Protein AF-A0A916YFB7-F1 (afdb_monomer)

Foldseek 3Di:
DDFDDADPVLVVVQQVVQADPVRFGAFPVPRHGQHPADKDWAFPQHSLPDPDPPDHDHNVRITIHGPPPPVVVVVVVNVVVSVVVVVVVCVVVVVPVDDFDPDACDPRHQWHQDPVRFIAGVVPRDTDDD

Radius of gyration: 25.58 Å; Cα contacts (8 Å, |Δi|>4): 153; chains: 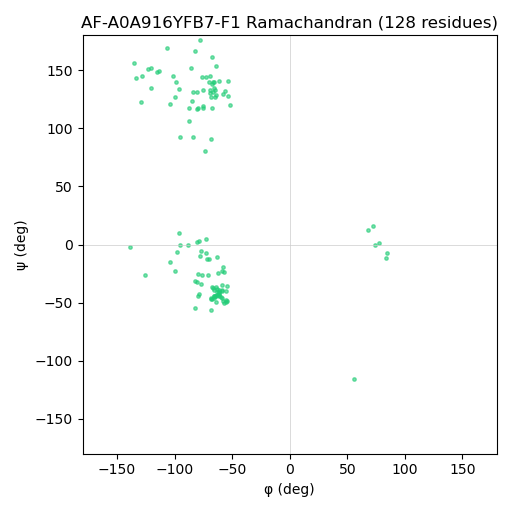1; bounding box: 63×42×57 Å

Nearest PDB structures (foldseek):
  9bdl-assembly1_AS21  TM=3.655E-01  e=4.297E-01  Oryctolagus cuniculus
  6zoj-assembly1_V  TM=2.738E-01  e=2.702E-01  Homo sapiens
  7syx-assembly1_W  TM=2.602E-01  e=2.529E-01  Oryctolagus cuniculus
  6zv6-assembly1_V  TM=2.752E-01  e=5.243E-01  Homo sapiens
  5vbn-assembly2_F  TM=2.420E-01  e=5.700E+00  Homo sapiens

Secondary structure (DSSP, 8-state):
-PPPPPPHHHHHHHHHHTB-TTS-BB-TTT--B-TTS-EEEEESS-TTT-----SPP-GGGEEEEEIIIIIHHHHHHHHHHHHHHHHHHHHHTT----PPP-STTSTTSSEEE-TTS-EEETTT--B---

Sequence (130 aa):
MARREFTPMVYAQIVHRASNAQGRLTCEGCGLVLGRKAYHVDHTKPDGLEVDKTRKLTAEDGKVLGVECCHKPKTKTDVAQIAEAKRREAKHLGMTTRQPSRFPGSKASGLKKTIDGRVIDRATGEEIRR

Structure (mmCIF, N/CA/C/O backbone):
data_AF-A0A916YFB7-F1
#
_entry.id   AF-A0A916YFB7-F1
#
loop_
_atom_site.group_PDB
_atom_site.id
_atom_site.type_symbol
_atom_site.label_atom_id
_atom_site.label_alt_id
_atom_site.label_comp_id
_atom_site.label_asym_id
_atom_site.label_entity_id
_atom_site.label_seq_id
_atom_site.pdbx_PDB_ins_code
_atom_site.Cartn_x
_atom_site.Cartn_y
_atom_site.Cartn_z
_atom_site.occupancy
_atom_site.B_iso_or_equiv
_atom_site.auth_seq_id
_atom_site.auth_comp_id
_atom_site.auth_asym_id
_atom_site.auth_atom_id
_atom_site.pdbx_PDB_model_num
ATOM 1 N N . MET A 1 1 ? 12.745 6.292 1.931 1.00 52.31 1 MET A N 1
ATOM 2 C CA . MET A 1 1 ? 11.741 7.316 2.288 1.00 52.31 1 MET A CA 1
ATOM 3 C C . MET A 1 1 ? 10.875 6.739 3.387 1.00 52.31 1 MET A C 1
ATOM 5 O O . MET A 1 1 ? 10.342 5.654 3.182 1.00 52.31 1 MET A O 1
ATOM 9 N N . ALA A 1 2 ? 10.806 7.404 4.539 1.00 61.22 2 ALA A N 1
ATOM 10 C CA . ALA A 1 2 ? 9.897 7.012 5.611 1.00 61.22 2 ALA A CA 1
ATOM 11 C C . ALA A 1 2 ? 8.443 7.201 5.144 1.00 61.22 2 ALA A C 1
ATOM 13 O O . ALA A 1 2 ? 8.149 8.159 4.425 1.00 61.22 2 ALA A O 1
ATOM 14 N N . ARG A 1 3 ? 7.571 6.253 5.496 1.00 72.69 3 ARG A N 1
ATOM 15 C CA . ARG A 1 3 ? 6.126 6.327 5.251 1.00 72.69 3 ARG A CA 1
ATOM 16 C C . ARG A 1 3 ? 5.552 7.443 6.122 1.00 72.69 3 ARG A C 1
ATOM 18 O O . ARG A 1 3 ? 5.944 7.549 7.281 1.00 72.69 3 ARG A O 1
ATOM 25 N N . ARG A 1 4 ? 4.636 8.256 5.595 1.00 80.69 4 ARG A N 1
ATOM 26 C CA . ARG A 1 4 ? 3.890 9.203 6.440 1.00 80.69 4 ARG A CA 1
ATOM 27 C C . ARG A 1 4 ? 3.010 8.436 7.427 1.00 80.69 4 ARG A C 1
ATOM 29 O O . ARG A 1 4 ? 2.333 7.483 7.049 1.00 80.69 4 ARG A O 1
ATOM 36 N N . GLU A 1 5 ? 3.043 8.835 8.691 1.00 81.25 5 GLU A N 1
ATOM 37 C CA . GLU A 1 5 ? 2.194 8.262 9.735 1.00 81.25 5 GLU A CA 1
ATOM 38 C C . GLU A 1 5 ? 1.010 9.189 10.015 1.00 81.25 5 GLU A C 1
ATOM 40 O O . GLU A 1 5 ? 1.120 10.415 9.931 1.00 81.25 5 GLU A O 1
ATOM 45 N N . PHE A 1 6 ? -0.143 8.603 10.331 1.00 83.06 6 PHE A N 1
ATOM 46 C CA . PHE A 1 6 ? -1.302 9.369 10.774 1.00 83.06 6 PHE A CA 1
ATOM 47 C C . PHE A 1 6 ? -1.037 9.933 12.170 1.00 83.06 6 PHE A C 1
ATOM 49 O O . PHE A 1 6 ? -0.499 9.240 13.033 1.00 83.06 6 PHE A O 1
ATOM 56 N N . THR A 1 7 ? -1.455 11.175 12.422 1.00 86.81 7 THR A N 1
ATOM 57 C CA . THR A 1 7 ? -1.406 11.722 13.782 1.00 86.81 7 THR A CA 1
ATOM 58 C C . THR A 1 7 ? -2.350 10.931 14.699 1.00 86.81 7 THR A C 1
ATOM 60 O O . THR A 1 7 ? -3.361 10.403 14.221 1.00 86.81 7 THR A O 1
ATOM 63 N N . PRO A 1 8 ? -2.094 10.875 16.019 1.00 86.75 8 PRO A N 1
ATOM 64 C CA . PRO A 1 8 ? -2.945 10.131 16.952 1.00 86.75 8 PRO A CA 1
ATOM 65 C C . PRO A 1 8 ? -4.428 10.532 16.893 1.00 86.75 8 PRO A C 1
ATOM 67 O O . PRO A 1 8 ? -5.307 9.679 16.986 1.00 86.75 8 PRO A O 1
ATOM 70 N N . MET A 1 9 ? -4.715 11.821 16.667 1.00 87.62 9 MET A N 1
ATOM 71 C CA . MET A 1 9 ? -6.086 12.321 16.511 1.00 87.62 9 MET A CA 1
ATOM 72 C C . MET A 1 9 ? -6.768 11.777 15.255 1.00 87.62 9 MET A C 1
ATOM 74 O O . MET A 1 9 ? -7.905 11.316 15.324 1.00 87.62 9 MET A O 1
ATOM 78 N N . VAL A 1 10 ? -6.075 11.800 14.113 1.00 86.88 10 VAL A N 1
ATOM 79 C CA . VAL A 1 10 ? -6.609 11.266 12.853 1.00 86.88 10 VAL A CA 1
ATOM 80 C C . VAL A 1 10 ? -6.797 9.756 12.965 1.00 86.88 10 VAL A C 1
ATOM 82 O O . VAL A 1 10 ? -7.818 9.227 12.540 1.00 86.88 10 VAL A O 1
ATOM 85 N N . TYR A 1 11 ? -5.866 9.062 13.619 1.00 87.00 11 TYR A N 1
ATOM 86 C CA . TYR A 1 11 ? -5.991 7.634 13.889 1.00 87.00 11 TYR A CA 1
ATOM 87 C C . TYR A 1 11 ? -7.264 7.316 14.690 1.00 87.00 11 TYR A C 1
ATOM 89 O O . TYR A 1 11 ? -8.042 6.448 14.292 1.00 87.00 11 TYR A O 1
ATOM 97 N N . ALA A 1 12 ? -7.521 8.051 15.777 1.00 87.31 12 ALA A N 1
ATOM 98 C CA . ALA A 1 12 ? -8.726 7.881 16.587 1.00 87.31 12 ALA A CA 1
ATOM 99 C C . ALA A 1 12 ? -10.012 8.150 15.785 1.00 87.31 12 ALA A C 1
ATOM 101 O O . ALA A 1 12 ? -10.970 7.386 15.892 1.00 87.31 12 ALA A O 1
ATOM 102 N N . GLN A 1 13 ? -10.020 9.180 14.930 1.00 88.94 13 GLN A N 1
ATOM 103 C CA . GLN A 1 13 ? -11.155 9.484 14.049 1.00 88.94 13 GLN A CA 1
ATOM 104 C C . GLN A 1 13 ? -11.452 8.343 13.068 1.00 88.94 13 GLN A C 1
ATOM 106 O O . GLN A 1 13 ? -12.613 7.978 12.888 1.00 88.94 13 GLN A O 1
ATOM 111 N N . ILE A 1 14 ? -10.420 7.746 12.464 1.00 88.06 14 ILE A N 1
ATOM 112 C CA . ILE A 1 14 ? -10.582 6.616 11.537 1.00 88.06 14 ILE A CA 1
ATOM 113 C C . ILE A 1 14 ? -11.128 5.391 12.285 1.00 88.06 14 ILE A C 1
ATOM 115 O O . ILE A 1 14 ? -12.059 4.743 11.811 1.00 88.06 14 ILE A O 1
ATOM 119 N N . VAL A 1 15 ? -10.596 5.081 13.470 1.00 86.75 15 VAL A N 1
ATOM 120 C CA . VAL A 1 15 ? -11.079 3.952 14.285 1.00 86.75 15 VAL A CA 1
ATOM 121 C C . VAL A 1 15 ? -12.532 4.161 14.723 1.00 86.75 15 VAL A C 1
ATOM 123 O O . VAL A 1 15 ? -13.331 3.224 14.667 1.00 86.75 15 VAL A O 1
ATOM 126 N N . HIS A 1 16 ? -12.898 5.388 15.103 1.00 87.31 16 HIS A N 1
ATOM 127 C CA . HIS A 1 16 ? -14.275 5.732 15.451 1.00 87.31 16 HIS A CA 1
ATOM 128 C C . HIS A 1 16 ? -15.212 5.567 14.247 1.00 87.31 16 HIS A C 1
ATOM 130 O O . HIS A 1 16 ? -16.276 4.971 14.379 1.00 87.31 16 HIS A O 1
ATOM 136 N N . ARG A 1 17 ? -14.799 6.020 13.054 1.00 87.88 17 ARG A N 1
ATOM 137 C CA . ARG A 1 17 ? -15.563 5.840 11.807 1.00 87.88 17 ARG A CA 1
ATOM 138 C C . ARG A 1 17 ? -15.767 4.363 11.455 1.00 87.88 17 ARG A C 1
ATOM 140 O O . ARG A 1 17 ? -16.844 3.984 11.012 1.00 87.88 17 ARG A O 1
ATOM 147 N N . ALA A 1 18 ? -14.749 3.536 11.669 1.00 86.38 18 ALA A N 1
ATOM 148 C CA . ALA A 1 18 ? -14.790 2.105 11.377 1.00 86.38 18 ALA A CA 1
ATOM 149 C C . ALA A 1 18 ? -15.564 1.276 12.427 1.00 86.38 18 ALA A C 1
ATOM 151 O O . ALA A 1 18 ? -15.734 0.061 12.264 1.00 86.38 18 ALA A O 1
ATOM 152 N N . SER A 1 19 ? -16.010 1.898 13.520 1.00 87.75 19 SER A N 1
ATOM 153 C CA . SER A 1 19 ? -16.803 1.241 14.558 1.00 87.75 19 SER A CA 1
ATOM 154 C C . SER A 1 19 ? -18.282 1.230 14.174 1.00 87.75 19 SER A C 1
ATOM 156 O O . SER A 1 19 ? -18.842 2.243 13.768 1.00 87.75 19 SER A O 1
ATOM 158 N N . ASN A 1 20 ? -18.927 0.068 14.281 1.00 84.25 20 ASN A N 1
ATOM 159 C CA . ASN A 1 20 ? -20.348 -0.076 13.967 1.00 84.25 20 ASN A CA 1
ATOM 160 C C . ASN A 1 20 ? -21.257 0.459 15.094 1.00 84.25 20 ASN A C 1
ATOM 162 O O . ASN A 1 20 ? -20.787 0.816 16.174 1.00 84.25 20 ASN A O 1
ATOM 166 N N . ALA A 1 21 ? -22.578 0.453 14.875 1.00 81.25 21 ALA A N 1
ATOM 167 C CA . ALA A 1 21 ? -23.575 0.903 15.858 1.00 81.25 21 ALA A CA 1
ATOM 168 C C . ALA A 1 21 ? -23.525 0.139 17.200 1.00 81.25 21 ALA A C 1
ATOM 170 O O . ALA A 1 21 ? -24.028 0.621 18.208 1.00 81.25 21 ALA A O 1
ATOM 171 N N . GLN A 1 22 ? -22.912 -1.048 17.223 1.00 79.75 22 GLN A N 1
ATOM 172 C CA . GLN A 1 22 ? -22.715 -1.881 18.411 1.00 79.75 22 GLN A CA 1
ATOM 173 C C . GLN A 1 22 ? -21.327 -1.684 19.056 1.00 79.75 22 GLN A C 1
ATOM 175 O O . GLN A 1 22 ? -20.937 -2.476 19.913 1.00 79.75 22 GLN A O 1
ATOM 180 N N . GLY A 1 23 ? -20.555 -0.680 18.621 1.00 81.81 23 GLY A N 1
ATOM 181 C CA . GLY A 1 23 ? -19.226 -0.355 19.148 1.00 81.81 23 GLY A CA 1
ATOM 182 C C . GLY A 1 23 ? -18.126 -1.350 18.766 1.00 81.81 23 GLY A C 1
ATOM 183 O O . GLY A 1 23 ? -17.069 -1.377 19.393 1.00 81.81 23 GLY A O 1
ATOM 184 N N . ARG A 1 24 ? -18.353 -2.207 17.765 1.00 84.88 24 ARG A N 1
ATOM 185 C CA . ARG A 1 24 ? -17.368 -3.191 17.303 1.00 84.88 24 ARG A CA 1
ATOM 186 C C . ARG A 1 24 ? -16.609 -2.654 16.099 1.00 84.88 24 ARG A C 1
ATOM 188 O O . ARG A 1 24 ? -17.214 -2.186 15.136 1.00 84.88 24 ARG A O 1
ATOM 195 N N . LEU A 1 25 ? -15.287 -2.804 16.130 1.00 85.38 25 LEU A N 1
ATOM 196 C CA . LEU A 1 25 ? -14.424 -2.419 15.020 1.00 85.38 25 LEU A CA 1
ATOM 197 C C . LEU A 1 25 ? -14.657 -3.330 13.812 1.00 85.38 25 LEU A C 1
ATOM 199 O O . LEU A 1 25 ? -14.561 -4.559 13.919 1.00 85.38 25 LEU A O 1
ATOM 203 N N . THR A 1 26 ? -14.923 -2.723 12.661 1.00 86.94 26 THR A N 1
ATOM 204 C CA . THR A 1 26 ? -15.129 -3.421 11.391 1.00 86.94 26 THR A CA 1
ATOM 205 C C . THR A 1 26 ? -14.039 -3.073 10.386 1.00 86.94 26 THR A C 1
ATOM 207 O O . THR A 1 26 ? -13.466 -1.987 10.400 1.00 86.94 26 THR A O 1
ATOM 210 N N . CYS A 1 27 ? -13.709 -4.027 9.522 1.00 87.56 27 CYS A N 1
ATOM 211 C CA . CYS A 1 27 ? -12.813 -3.792 8.400 1.00 87.56 27 CYS A CA 1
ATOM 212 C C . CYS A 1 27 ? -13.558 -3.020 7.307 1.00 87.56 27 CYS A C 1
ATOM 214 O O . CYS A 1 27 ? -14.497 -3.551 6.721 1.00 87.56 27 CYS A O 1
ATOM 216 N N . GLU A 1 28 ? -13.104 -1.822 6.950 1.00 83.88 28 GLU A N 1
ATOM 217 C CA . GLU A 1 28 ? -13.762 -0.987 5.930 1.00 83.88 28 GLU A CA 1
ATOM 218 C C . GLU A 1 28 ? -13.620 -1.541 4.501 1.00 83.88 28 GLU A C 1
ATOM 220 O O . GLU A 1 28 ? -14.299 -1.087 3.585 1.00 83.88 28 GLU A O 1
ATOM 225 N N . GLY A 1 29 ? -12.737 -2.523 4.288 1.00 81.00 29 GLY A N 1
ATOM 226 C CA . GLY A 1 29 ? -12.582 -3.190 2.993 1.00 81.00 29 GLY A CA 1
ATOM 227 C C . GLY A 1 29 ? -13.598 -4.307 2.732 1.00 81.00 29 GLY A C 1
ATOM 228 O O . GLY A 1 29 ? -13.953 -4.542 1.583 1.00 81.00 29 GLY A O 1
ATOM 229 N N . CYS A 1 30 ? -14.054 -5.009 3.774 1.00 82.94 30 CYS A N 1
ATOM 230 C CA . CYS A 1 30 ? -14.904 -6.203 3.625 1.00 82.94 30 CYS A CA 1
ATOM 231 C C . CYS A 1 30 ? -16.067 -6.299 4.624 1.00 82.94 30 CYS A C 1
ATOM 233 O O . CYS A 1 30 ? -16.815 -7.269 4.587 1.00 82.94 30 CYS A O 1
ATOM 235 N N . GLY A 1 31 ? -16.204 -5.348 5.550 1.00 82.38 31 GLY A N 1
ATOM 236 C CA . GLY A 1 31 ? -17.243 -5.329 6.584 1.00 82.38 31 GLY A CA 1
ATOM 237 C C . GLY A 1 31 ? -17.040 -6.323 7.734 1.00 82.38 31 GLY A C 1
ATOM 238 O O . GLY A 1 31 ? -17.849 -6.361 8.658 1.00 82.38 31 GLY A O 1
ATOM 239 N N . LEU A 1 32 ? -15.971 -7.130 7.721 1.00 85.56 32 LEU A N 1
ATOM 240 C CA . LEU A 1 32 ? -15.732 -8.135 8.759 1.00 85.56 32 LEU A CA 1
ATOM 241 C C . LEU A 1 32 ? -15.503 -7.471 10.123 1.00 85.56 32 LEU A C 1
ATOM 243 O O . LEU A 1 32 ? -14.624 -6.620 10.264 1.00 85.56 32 LEU A O 1
ATOM 247 N N . VAL A 1 33 ? -16.234 -7.918 11.145 1.00 85.50 33 VAL A N 1
ATOM 248 C CA . VAL A 1 33 ? -15.992 -7.518 12.536 1.00 85.50 33 VAL A CA 1
ATOM 249 C C . VAL A 1 33 ? -14.649 -8.094 12.9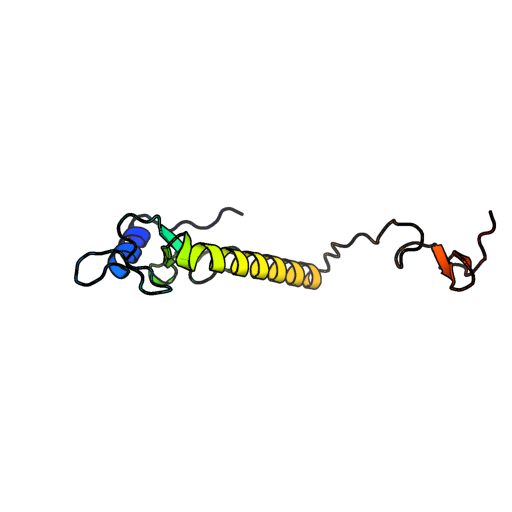92 1.00 85.50 33 VAL A C 1
ATOM 251 O O . VAL A 1 33 ? -14.459 -9.311 13.030 1.00 85.50 33 VAL A O 1
ATOM 254 N N . LEU A 1 34 ? -13.706 -7.215 13.328 1.00 80.12 34 LEU A N 1
ATOM 255 C CA . LEU A 1 34 ? -12.335 -7.590 13.668 1.00 80.12 34 LEU A CA 1
ATOM 256 C C . LEU A 1 34 ? -12.244 -8.158 15.088 1.00 80.12 34 LEU A C 1
ATOM 258 O O . LEU A 1 34 ? -11.508 -9.116 15.312 1.00 80.12 34 LEU A O 1
ATOM 262 N N . GLY A 1 35 ? -13.050 -7.666 16.034 1.00 77.56 35 GLY A N 1
ATOM 263 C CA . GLY A 1 35 ? -13.059 -8.177 17.409 1.00 77.56 35 GLY A CA 1
ATOM 264 C C . GLY A 1 35 ? -11.659 -8.120 18.036 1.00 77.56 35 GLY A C 1
ATOM 265 O O . GLY A 1 35 ? -11.107 -7.039 18.189 1.00 77.56 35 GLY A O 1
ATOM 266 N N . ARG A 1 36 ? -11.073 -9.283 18.367 1.00 75.62 36 ARG A N 1
ATOM 267 C CA . ARG A 1 36 ? -9.686 -9.408 18.878 1.00 75.62 36 ARG A CA 1
ATOM 268 C C . ARG A 1 36 ? -8.616 -9.564 17.786 1.00 75.62 36 ARG A C 1
ATOM 270 O O . ARG A 1 36 ? -7.443 -9.735 18.105 1.00 7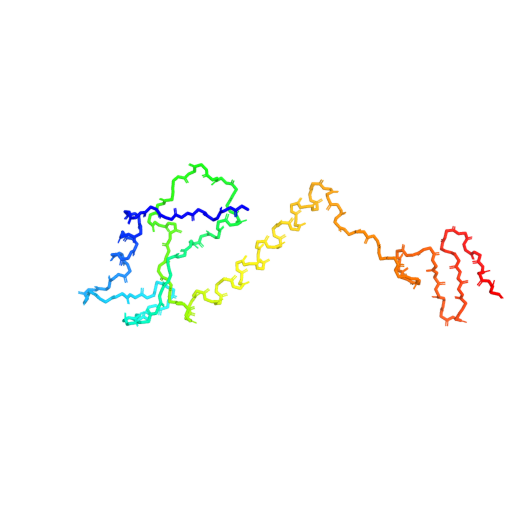5.62 36 ARG A O 1
ATOM 277 N N . LYS A 1 37 ? -8.996 -9.589 16.508 1.00 81.25 37 LYS A N 1
ATOM 278 C CA . LYS A 1 37 ? -8.051 -9.765 15.397 1.00 81.25 37 LYS A CA 1
ATOM 279 C C . LYS A 1 37 ? -7.225 -8.496 15.207 1.00 81.25 37 LYS A C 1
ATOM 281 O O . LYS A 1 37 ? -7.741 -7.387 15.329 1.00 81.25 37 LYS A O 1
ATOM 286 N N . ALA A 1 38 ? -5.956 -8.677 14.852 1.00 85.06 38 ALA A N 1
ATOM 287 C CA . ALA A 1 38 ? -5.066 -7.570 14.538 1.00 85.06 38 ALA A CA 1
ATOM 288 C C . ALA A 1 38 ? -5.583 -6.769 13.332 1.00 85.06 38 ALA A C 1
ATOM 290 O O . ALA A 1 38 ? -6.064 -7.330 12.337 1.00 85.06 38 ALA A O 1
ATOM 291 N N . TYR A 1 39 ? -5.440 -5.450 13.415 1.00 88.19 39 TYR A N 1
ATOM 292 C CA . TYR A 1 39 ? -5.808 -4.516 12.363 1.00 88.19 39 TYR A CA 1
ATOM 293 C C . TYR A 1 39 ? -4.715 -3.471 12.169 1.00 88.19 39 TYR A C 1
ATOM 295 O O . TYR A 1 39 ? -3.932 -3.180 13.075 1.00 88.19 39 TYR A O 1
ATOM 303 N N . HIS A 1 40 ? -4.679 -2.896 10.974 1.00 88.50 40 HIS A N 1
ATOM 304 C CA . HIS A 1 40 ? -3.819 -1.772 10.647 1.00 88.50 40 HIS A CA 1
ATOM 305 C C . HIS A 1 40 ? -4.645 -0.660 10.011 1.00 88.50 40 HIS A C 1
ATOM 307 O O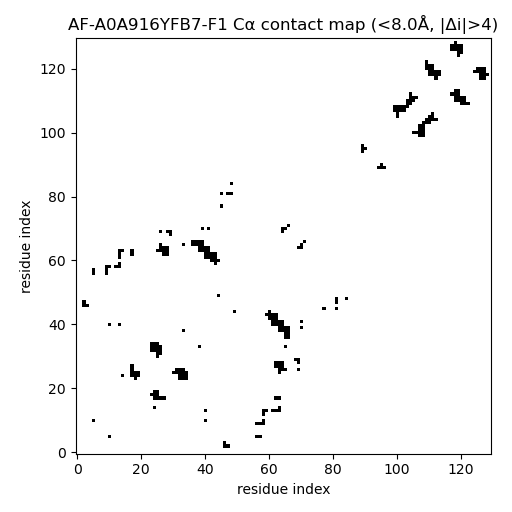 . HIS A 1 40 ? -5.594 -0.916 9.267 1.00 88.50 40 HIS A O 1
ATOM 313 N N . VAL A 1 41 ? -4.263 0.580 10.305 1.00 87.00 41 VAL A N 1
ATOM 314 C CA . VAL A 1 41 ? -4.744 1.744 9.566 1.00 87.00 41 VAL A CA 1
ATOM 315 C C . VAL A 1 41 ? -3.809 1.938 8.385 1.00 87.00 41 VAL A C 1
ATOM 317 O O . VAL A 1 41 ? -2.604 2.130 8.551 1.00 87.00 41 VAL A O 1
ATOM 320 N N . ASP A 1 42 ? -4.362 1.826 7.187 1.00 85.19 42 ASP A N 1
ATOM 321 C CA . ASP A 1 42 ? -3.608 1.881 5.947 1.00 85.19 42 ASP A CA 1
ATOM 322 C C . ASP A 1 42 ? -4.133 2.993 5.039 1.00 85.19 42 ASP A C 1
ATOM 324 O O . ASP A 1 42 ? -5.305 3.351 5.089 1.00 85.19 42 ASP A O 1
ATOM 328 N N . HIS A 1 43 ? -3.263 3.548 4.204 1.00 85.69 43 HIS A N 1
ATOM 329 C CA . HIS A 1 43 ? -3.586 4.693 3.363 1.00 85.69 43 HIS A CA 1
ATOM 330 C C . HIS A 1 43 ? -4.457 4.255 2.187 1.00 85.69 43 HIS A C 1
ATOM 332 O O . HIS A 1 43 ? -4.129 3.275 1.523 1.00 85.69 43 HIS A O 1
ATOM 338 N N . THR A 1 44 ? -5.542 4.967 1.888 1.00 84.69 44 THR A N 1
ATOM 339 C CA . THR A 1 44 ? -6.405 4.667 0.733 1.00 84.69 44 THR A CA 1
ATOM 340 C C . THR A 1 44 ? -5.612 4.716 -0.571 1.00 84.69 44 THR A C 1
ATOM 342 O O . THR A 1 44 ? -5.709 3.797 -1.381 1.00 84.69 44 THR A O 1
ATOM 345 N N . LYS A 1 45 ? -4.795 5.760 -0.743 1.00 81.31 45 LYS A N 1
ATOM 346 C CA . LYS A 1 45 ? -3.771 5.837 -1.787 1.00 81.31 45 LYS A CA 1
ATOM 347 C C . LYS A 1 45 ? -2.417 5.492 -1.166 1.00 81.31 45 LYS A C 1
ATOM 349 O O . LYS A 1 45 ? -2.063 6.108 -0.161 1.00 81.31 45 LYS A O 1
ATOM 354 N N . PRO A 1 46 ? -1.653 4.540 -1.718 1.00 81.31 46 PRO A N 1
ATOM 355 C CA . PRO A 1 46 ? -0.347 4.195 -1.171 1.00 81.31 46 PRO A CA 1
ATOM 356 C C . PRO A 1 46 ? 0.574 5.417 -1.147 1.00 81.31 46 PRO A C 1
ATOM 358 O O . PRO A 1 46 ? 0.778 6.060 -2.173 1.00 81.31 46 PRO A O 1
ATOM 361 N N . ASP A 1 47 ? 1.198 5.702 -0.003 1.00 80.88 47 ASP A N 1
ATOM 362 C CA . ASP A 1 47 ? 2.107 6.852 0.159 1.00 80.88 47 ASP A CA 1
ATOM 363 C C . ASP A 1 47 ? 3.305 6.820 -0.812 1.00 80.88 47 ASP A C 1
ATOM 365 O O . ASP A 1 47 ? 3.901 7.843 -1.134 1.00 80.88 47 ASP A O 1
ATOM 369 N N . GLY A 1 48 ? 3.655 5.631 -1.314 1.00 77.50 48 GLY A N 1
ATOM 370 C CA . GLY A 1 48 ? 4.690 5.460 -2.333 1.00 77.50 48 GLY A CA 1
ATOM 371 C C . GLY A 1 48 ? 4.303 5.943 -3.734 1.00 77.50 48 GLY A C 1
ATOM 372 O O . GLY A 1 48 ? 5.192 6.027 -4.575 1.00 77.50 48 GLY A O 1
ATOM 373 N N . LEU A 1 49 ? 3.019 6.224 -3.983 1.00 81.00 49 LEU A N 1
ATOM 374 C CA . LEU A 1 49 ? 2.504 6.798 -5.231 1.00 81.00 49 LEU A CA 1
ATOM 375 C C . LEU A 1 49 ? 2.155 8.287 -5.098 1.00 81.00 49 LEU A C 1
ATOM 377 O O . LEU A 1 49 ? 1.978 8.959 -6.110 1.00 81.00 49 LEU A O 1
ATOM 381 N N . GLU A 1 50 ? 2.042 8.812 -3.876 1.00 80.06 50 GLU A N 1
ATOM 382 C CA . GLU A 1 50 ? 1.702 10.218 -3.666 1.00 80.06 50 GLU A CA 1
ATOM 383 C C . GLU A 1 50 ? 2.943 11.103 -3.870 1.00 80.06 50 GLU A C 1
ATOM 385 O O . GLU A 1 50 ? 3.936 10.994 -3.141 1.00 80.06 50 GLU A O 1
ATOM 390 N N . VAL A 1 51 ? 2.873 11.993 -4.864 1.00 72.31 51 VAL A N 1
ATOM 391 C CA . VAL A 1 51 ? 3.959 12.924 -5.213 1.00 72.31 51 VAL A CA 1
ATOM 392 C C . VAL A 1 51 ? 3.984 14.119 -4.259 1.00 72.31 51 VAL A C 1
ATOM 394 O O . VAL A 1 51 ? 5.051 14.513 -3.789 1.00 72.31 51 VAL A O 1
ATOM 397 N N . ASP A 1 52 ? 2.813 14.669 -3.924 1.00 75.00 52 ASP A N 1
ATOM 398 C CA . ASP A 1 52 ? 2.704 15.801 -3.007 1.00 75.00 52 ASP A CA 1
ATOM 399 C C . ASP A 1 52 ? 2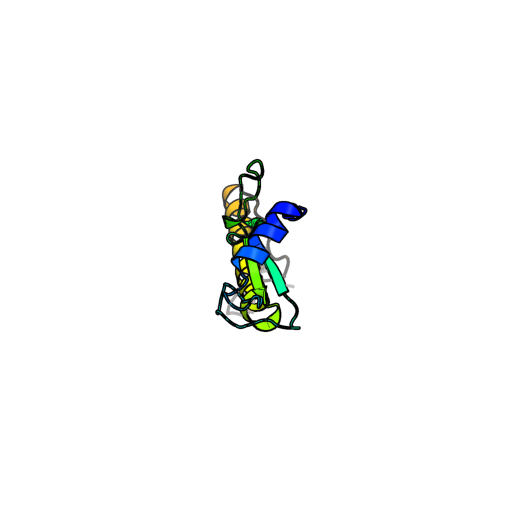.610 15.334 -1.547 1.00 75.00 52 ASP A C 1
ATOM 401 O O . ASP A 1 52 ? 1.593 14.827 -1.059 1.00 75.00 52 ASP A O 1
ATOM 405 N N . LYS A 1 53 ? 3.716 15.522 -0.826 1.00 75.31 53 LYS A N 1
ATOM 406 C CA . LYS A 1 53 ? 3.832 15.161 0.589 1.00 75.31 53 LYS A CA 1
ATOM 407 C C . LYS A 1 53 ? 3.551 16.311 1.551 1.00 75.31 53 LYS A C 1
ATOM 409 O O . LYS A 1 53 ? 3.592 16.092 2.759 1.00 75.31 53 LYS A O 1
ATOM 414 N N . THR A 1 54 ? 3.248 17.504 1.039 1.00 74.75 54 THR A N 1
ATOM 415 C CA . THR A 1 54 ? 3.024 18.706 1.856 1.00 74.75 54 THR A CA 1
ATOM 416 C C . THR A 1 54 ? 1.623 18.748 2.465 1.00 74.75 54 THR A C 1
ATOM 418 O O . THR A 1 54 ? 1.423 19.332 3.533 1.00 74.75 54 THR A O 1
ATOM 421 N N . ARG A 1 55 ? 0.652 18.069 1.840 1.00 77.62 55 ARG A N 1
ATOM 422 C CA . ARG A 1 55 ? -0.716 17.960 2.354 1.00 77.62 55 ARG A CA 1
ATOM 423 C C . ARG A 1 55 ? -0.758 17.144 3.651 1.00 77.62 55 ARG A C 1
ATOM 425 O O . ARG A 1 55 ? -0.228 16.033 3.727 1.00 77.62 55 ARG A O 1
ATOM 432 N N . LYS A 1 56 ? -1.444 17.687 4.663 1.00 76.88 56 LYS A N 1
ATOM 433 C CA . LYS A 1 56 ? -1.732 16.987 5.924 1.00 76.88 56 LYS A CA 1
ATOM 434 C C . LYS A 1 56 ? -2.671 15.806 5.664 1.00 76.88 56 LYS A C 1
ATOM 436 O O . LYS A 1 56 ? -3.669 15.962 4.965 1.00 76.88 56 LYS A O 1
ATOM 441 N N . LEU A 1 57 ? -2.355 14.649 6.246 1.00 79.00 57 LEU A N 1
ATOM 442 C CA . LEU A 1 57 ? -3.203 13.461 6.162 1.00 79.00 57 LEU A CA 1
ATOM 443 C C . LEU A 1 57 ? -4.486 13.695 6.959 1.00 79.00 57 LEU A C 1
ATOM 445 O O . LEU A 1 57 ? -4.437 14.101 8.122 1.00 79.00 57 LEU A O 1
ATOM 449 N N . THR A 1 58 ? -5.620 13.416 6.330 1.00 81.75 58 THR A N 1
ATOM 450 C CA . THR A 1 58 ? -6.945 13.504 6.948 1.00 81.75 58 THR A CA 1
ATOM 451 C C . THR A 1 58 ? -7.505 12.107 7.222 1.00 81.75 58 THR A C 1
ATOM 453 O O . THR A 1 58 ? -6.964 11.104 6.752 1.00 81.75 58 THR A O 1
ATOM 456 N N . ALA A 1 59 ? -8.602 12.015 7.978 1.00 80.00 59 ALA A N 1
ATOM 457 C CA . ALA A 1 59 ? -9.246 10.733 8.269 1.00 80.00 59 ALA A CA 1
ATOM 458 C C . ALA A 1 59 ? -9.771 10.022 7.005 1.00 80.00 59 ALA A C 1
ATOM 460 O O . ALA A 1 59 ? -9.891 8.800 6.981 1.00 80.00 59 ALA A O 1
ATOM 461 N N . GLU A 1 60 ? -10.058 10.752 5.928 1.00 81.56 60 GLU A N 1
ATOM 462 C CA . GLU A 1 60 ? -10.501 10.184 4.646 1.00 81.56 60 GLU A CA 1
ATOM 463 C C . GLU A 1 60 ? -9.373 9.448 3.907 1.00 81.56 60 GLU A C 1
ATOM 465 O O . GLU A 1 60 ? -9.607 8.491 3.163 1.00 81.56 60 GLU A O 1
ATOM 470 N N . ASP A 1 61 ? -8.128 9.849 4.164 1.00 82.38 61 ASP A N 1
ATOM 471 C CA . ASP A 1 61 ? -6.949 9.289 3.510 1.00 82.38 61 ASP A CA 1
ATOM 472 C C . ASP A 1 61 ? -6.539 7.926 4.089 1.00 82.38 61 ASP A C 1
ATOM 474 O O . ASP A 1 61 ? -5.697 7.244 3.503 1.00 82.38 61 ASP A O 1
ATOM 478 N N . GLY A 1 62 ? -7.129 7.501 5.210 1.00 84.56 62 GLY A N 1
ATOM 479 C CA . GLY A 1 62 ? -6.841 6.229 5.871 1.00 84.56 62 GLY A CA 1
ATOM 480 C C . GLY A 1 62 ? -8.065 5.329 5.994 1.00 84.56 62 GLY A C 1
ATOM 481 O O . GLY A 1 62 ? -9.194 5.808 6.074 1.00 84.56 62 GLY A O 1
ATOM 482 N N . LYS A 1 63 ? -7.839 4.014 6.026 1.00 86.88 63 LYS A N 1
ATOM 483 C CA . LYS A 1 63 ? -8.863 2.989 6.252 1.00 86.88 63 LYS A CA 1
ATOM 484 C C . LYS A 1 63 ? -8.407 1.952 7.264 1.00 86.88 63 LYS A C 1
ATOM 486 O O . LYS A 1 63 ? -7.242 1.551 7.254 1.00 86.88 63 LYS A O 1
ATOM 491 N N . VAL A 1 64 ? -9.332 1.474 8.096 1.00 88.81 64 VAL A N 1
ATOM 492 C CA . VAL A 1 64 ? -9.076 0.326 8.980 1.00 88.81 64 VAL A CA 1
ATOM 493 C C . VAL A 1 64 ? -9.219 -0.958 8.176 1.00 88.81 64 VAL A C 1
ATOM 495 O O . VAL A 1 64 ? -10.304 -1.295 7.700 1.00 88.81 64 VAL A O 1
ATOM 498 N N . LEU A 1 65 ? -8.121 -1.699 8.050 1.00 87.56 65 LEU A N 1
ATOM 499 C CA . LEU A 1 65 ? -8.086 -2.993 7.383 1.00 87.56 65 LEU A CA 1
ATOM 500 C C . LEU A 1 65 ? -7.616 -4.072 8.357 1.00 87.56 65 LEU A C 1
ATOM 502 O O . LEU A 1 65 ? -6.623 -3.910 9.068 1.00 87.56 65 LEU A O 1
ATOM 506 N N . GLY A 1 66 ? -8.306 -5.211 8.363 1.00 87.19 66 GLY A N 1
ATOM 507 C CA . GLY A 1 66 ? -7.805 -6.392 9.059 1.00 87.19 66 GLY A CA 1
ATOM 508 C C . GLY A 1 66 ? -6.545 -6.924 8.385 1.00 87.19 66 GLY A C 1
ATOM 509 O O . GLY A 1 66 ? -6.469 -6.964 7.151 1.00 87.19 66 GLY A O 1
ATOM 510 N N . VAL A 1 67 ? -5.576 -7.353 9.200 1.00 84.75 67 VAL A N 1
ATOM 511 C CA . VAL A 1 67 ? -4.254 -7.795 8.726 1.00 84.75 67 VAL A CA 1
ATOM 512 C C . VAL A 1 67 ? -4.376 -8.936 7.715 1.00 84.75 67 VAL A C 1
ATOM 514 O O . VAL A 1 67 ? -3.845 -8.848 6.608 1.00 84.75 67 VAL A O 1
ATOM 517 N N . GLU A 1 68 ? -5.134 -9.975 8.068 1.00 81.00 68 GLU A N 1
ATOM 518 C CA . GLU A 1 68 ? -5.289 -11.169 7.229 1.00 81.00 68 GLU A CA 1
ATOM 519 C C . GLU A 1 68 ? -6.299 -10.991 6.090 1.00 81.00 68 GLU A C 1
ATOM 521 O O . GLU A 1 68 ? -6.122 -11.580 5.028 1.00 81.00 68 GLU A O 1
ATOM 526 N N . CYS A 1 69 ? -7.353 -10.185 6.274 1.00 83.56 69 CYS A N 1
ATOM 527 C CA . CYS A 1 69 ? -8.436 -10.114 5.290 1.00 83.56 69 CYS A CA 1
ATOM 528 C C . CYS A 1 69 ? -8.126 -9.182 4.115 1.00 83.56 69 CYS A C 1
ATOM 530 O O . CYS A 1 69 ? -8.218 -9.595 2.964 1.00 83.56 69 CYS A O 1
ATOM 532 N N . CYS A 1 70 ? -7.777 -7.925 4.388 1.00 85.19 70 CYS A N 1
ATOM 533 C CA . CYS A 1 70 ? -7.709 -6.894 3.351 1.00 85.19 70 CYS A CA 1
ATOM 534 C C . CYS A 1 70 ? -6.359 -6.189 3.301 1.00 85.19 70 CYS A C 1
ATOM 536 O O . CYS A 1 70 ? -5.965 -5.738 2.230 1.00 85.19 70 CYS A O 1
ATOM 538 N N . HIS A 1 71 ? -5.616 -6.132 4.408 1.00 87.62 71 HIS A N 1
ATOM 539 C CA . HIS A 1 71 ? -4.310 -5.481 4.420 1.00 87.62 71 HIS A CA 1
ATOM 540 C C . HIS A 1 71 ? -3.288 -6.263 3.584 1.00 87.62 71 HIS A C 1
ATOM 542 O O . HIS A 1 71 ? -2.754 -5.741 2.614 1.00 87.62 71 HIS A O 1
ATOM 548 N N . LYS A 1 72 ? -3.073 -7.551 3.877 1.00 86.38 72 LYS A N 1
ATOM 549 C CA . LYS A 1 72 ? -2.103 -8.404 3.166 1.00 86.38 72 LYS A CA 1
ATOM 550 C C . LYS A 1 72 ? -2.274 -8.454 1.634 1.00 86.38 72 LYS A C 1
ATOM 552 O O . LYS A 1 72 ? -1.263 -8.298 0.942 1.00 86.38 72 LYS A O 1
ATOM 557 N N . PRO A 1 73 ? -3.47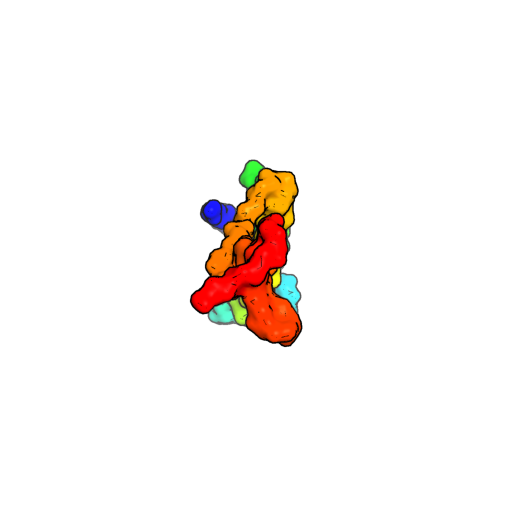9 -8.669 1.060 1.00 89.19 73 PRO A N 1
ATOM 558 C CA . PRO A 1 73 ? -3.641 -8.664 -0.398 1.00 89.19 73 PRO A CA 1
ATOM 559 C C . PRO A 1 73 ? -3.427 -7.272 -1.003 1.00 89.19 73 PRO A C 1
ATOM 561 O O . PRO A 1 73 ? -2.815 -7.148 -2.067 1.00 89.19 73 PRO A O 1
ATOM 564 N N . LYS A 1 74 ? -3.860 -6.221 -0.301 1.00 87.62 74 LYS A N 1
ATOM 565 C CA . LYS A 1 74 ? -3.656 -4.840 -0.728 1.00 87.62 74 LYS A CA 1
ATOM 566 C C . LYS A 1 74 ? -2.173 -4.478 -0.759 1.00 87.62 74 LYS A C 1
ATOM 568 O O . LYS A 1 74 ? -1.686 -4.054 -1.800 1.00 87.62 74 LYS A O 1
ATOM 573 N N . THR A 1 75 ? -1.424 -4.765 0.309 1.00 87.81 75 THR A N 1
ATOM 574 C CA . THR A 1 75 ? 0.017 -4.473 0.383 1.00 87.81 75 THR A CA 1
ATOM 575 C C . THR A 1 75 ? 0.788 -5.101 -0.781 1.00 87.81 75 THR A C 1
ATOM 577 O O . THR A 1 75 ? 1.668 -4.460 -1.349 1.00 87.81 75 THR A O 1
ATOM 580 N N . LYS A 1 76 ? 0.453 -6.335 -1.187 1.00 88.81 76 LYS A N 1
ATOM 581 C CA . LYS A 1 76 ? 1.086 -6.982 -2.352 1.00 88.81 76 LYS A CA 1
ATOM 582 C C . LYS A 1 76 ? 0.851 -6.199 -3.646 1.00 88.81 76 LYS A C 1
ATOM 584 O O . LYS A 1 76 ? 1.781 -6.021 -4.431 1.00 88.81 76 LYS A O 1
ATOM 589 N N . THR A 1 77 ? -0.379 -5.738 -3.850 1.00 89.62 77 THR A N 1
ATOM 590 C CA . THR A 1 77 ? -0.778 -4.975 -5.038 1.00 89.62 77 THR A CA 1
ATOM 591 C C . THR A 1 77 ? -0.112 -3.600 -5.049 1.00 89.62 77 THR A C 1
ATOM 593 O O . THR A 1 77 ? 0.502 -3.222 -6.045 1.00 89.62 77 THR A O 1
ATOM 596 N N . ASP A 1 78 ? -0.134 -2.900 -3.915 1.00 88.12 78 ASP A N 1
ATOM 597 C CA . ASP A 1 78 ? 0.455 -1.570 -3.762 1.00 88.12 78 ASP A CA 1
ATOM 598 C C . ASP A 1 78 ? 1.966 -1.589 -4.014 1.00 88.12 78 ASP A C 1
ATOM 600 O O . ASP A 1 78 ? 2.493 -0.753 -4.745 1.00 88.12 78 ASP A O 1
ATOM 604 N N . VAL A 1 79 ? 2.684 -2.578 -3.467 1.00 89.50 79 VAL A N 1
ATOM 605 C CA . VAL A 1 79 ? 4.131 -2.729 -3.690 1.00 89.50 79 VAL A CA 1
ATOM 606 C C . VAL A 1 79 ? 4.441 -2.955 -5.172 1.00 89.50 79 VAL A C 1
ATOM 608 O O . VAL A 1 79 ? 5.394 -2.367 -5.694 1.00 89.50 79 VAL A O 1
ATOM 611 N N . ALA A 1 80 ? 3.635 -3.764 -5.867 1.00 89.62 80 ALA A N 1
ATOM 612 C CA . ALA A 1 80 ? 3.805 -4.001 -7.297 1.00 89.62 80 ALA A CA 1
ATOM 613 C C . ALA A 1 80 ? 3.597 -2.715 -8.116 1.00 89.62 80 ALA A C 1
ATOM 615 O O . ALA A 1 80 ? 4.424 -2.399 -8.977 1.00 89.62 80 ALA A O 1
ATOM 616 N N . GLN A 1 81 ? 2.551 -1.947 -7.800 1.00 91.25 81 GLN A N 1
ATOM 617 C CA . GLN A 1 81 ? 2.241 -0.673 -8.454 1.00 91.25 81 GLN A CA 1
ATOM 618 C C . GLN A 1 81 ? 3.307 0.395 -8.182 1.00 91.25 81 GLN A C 1
ATOM 620 O O . GLN A 1 81 ? 3.764 1.050 -9.117 1.00 91.25 81 GLN A O 1
ATOM 625 N N . ILE A 1 82 ? 3.778 0.532 -6.937 1.00 89.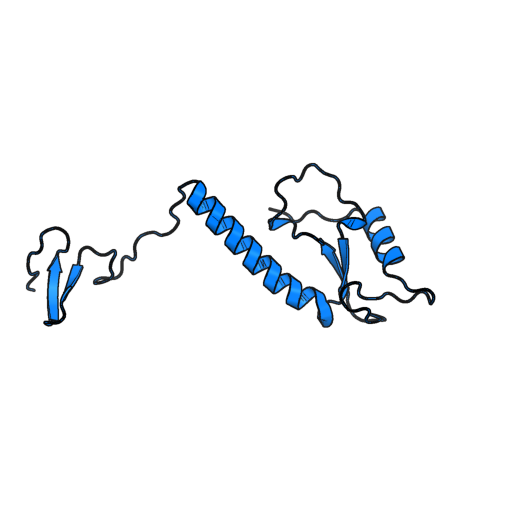62 82 ILE A N 1
ATOM 626 C CA . ILE A 1 82 ? 4.867 1.455 -6.574 1.00 89.62 82 ILE A CA 1
ATOM 627 C C . ILE A 1 82 ? 6.141 1.109 -7.352 1.00 89.62 82 ILE A C 1
ATOM 629 O O . ILE A 1 82 ? 6.816 1.992 -7.881 1.00 89.62 82 ILE A O 1
ATOM 633 N N . ALA A 1 83 ? 6.491 -0.177 -7.433 1.00 88.94 83 ALA A N 1
ATOM 634 C CA . ALA A 1 83 ? 7.665 -0.611 -8.180 1.00 88.94 83 ALA A CA 1
ATOM 635 C C . ALA A 1 83 ? 7.524 -0.314 -9.679 1.00 88.94 83 ALA A C 1
ATOM 637 O O . ALA A 1 83 ? 8.501 0.042 -10.336 1.00 88.94 83 ALA A O 1
ATOM 638 N N . GLU A 1 84 ? 6.320 -0.450 -10.230 1.00 90.81 84 GLU A N 1
ATOM 639 C CA . GLU A 1 84 ? 6.051 -0.096 -11.615 1.00 90.81 84 GLU A CA 1
ATOM 640 C C . GLU A 1 84 ? 6.147 1.409 -11.871 1.00 90.81 84 GLU A C 1
ATOM 642 O O . GLU A 1 84 ? 6.835 1.802 -12.814 1.00 90.81 84 GLU A O 1
ATOM 647 N N . ALA A 1 85 ? 5.532 2.237 -11.026 1.00 89.31 85 ALA A N 1
ATOM 648 C CA . ALA A 1 85 ? 5.603 3.693 -11.123 1.00 89.31 85 ALA A CA 1
ATOM 649 C C . ALA A 1 85 ? 7.060 4.173 -11.124 1.00 89.31 85 ALA A C 1
ATOM 651 O O . ALA A 1 85 ? 7.487 4.832 -12.069 1.00 89.31 85 ALA A O 1
ATOM 652 N N . LYS A 1 86 ? 7.872 3.694 -10.173 1.00 88.12 86 LYS A N 1
ATOM 653 C CA . LYS A 1 86 ? 9.313 3.990 -10.115 1.00 88.12 86 LYS A CA 1
ATOM 654 C C . LYS A 1 86 ? 10.068 3.558 -11.372 1.00 88.12 86 LYS A C 1
ATOM 656 O O . LYS A 1 86 ? 10.963 4.260 -11.832 1.00 88.12 86 LYS A O 1
ATOM 661 N N . ARG A 1 87 ? 9.727 2.401 -11.958 1.00 87.06 87 ARG A N 1
ATOM 662 C CA . ARG A 1 87 ? 10.332 1.956 -13.228 1.00 87.06 87 ARG A CA 1
ATOM 663 C C . ARG A 1 87 ? 9.948 2.866 -14.392 1.00 87.06 87 ARG A C 1
ATOM 665 O O . ARG A 1 87 ? 10.776 3.078 -15.274 1.00 87.06 87 ARG A O 1
ATOM 672 N N . ARG A 1 88 ? 8.711 3.367 -14.434 1.00 88.56 88 ARG A N 1
ATOM 673 C CA . ARG A 1 88 ? 8.268 4.319 -15.463 1.00 88.56 88 ARG A CA 1
ATOM 674 C C . ARG A 1 88 ? 8.971 5.663 -15.287 1.00 88.56 88 ARG A C 1
ATOM 676 O O . ARG A 1 88 ? 9.536 6.153 -16.257 1.00 88.56 88 ARG A O 1
ATOM 683 N N . GLU A 1 89 ? 9.032 6.191 -14.067 1.00 87.38 89 GLU A N 1
ATOM 684 C CA . GLU A 1 89 ? 9.783 7.412 -13.734 1.00 87.38 89 GLU A CA 1
ATOM 685 C C . GLU A 1 89 ? 11.254 7.300 -14.146 1.00 87.38 89 GLU A C 1
ATOM 687 O O . GLU A 1 89 ? 11.761 8.163 -14.856 1.00 87.38 89 GLU A O 1
ATOM 692 N N . ALA A 1 90 ? 11.921 6.193 -13.804 1.00 86.38 90 ALA A N 1
ATOM 693 C CA . ALA A 1 90 ? 13.306 5.950 -14.204 1.00 86.38 90 ALA A CA 1
ATOM 694 C C . ALA A 1 90 ? 13.484 5.952 -15.734 1.00 86.38 90 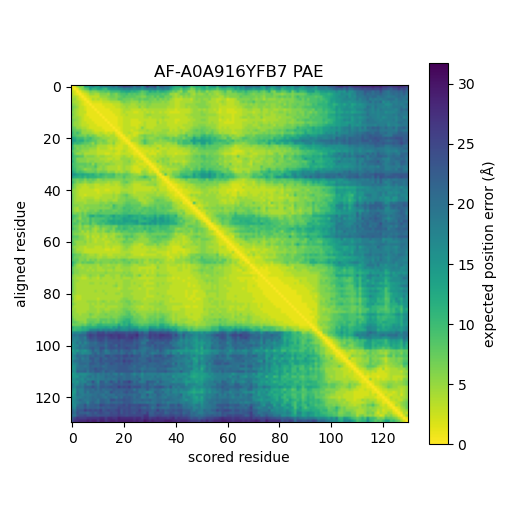ALA A C 1
ATOM 696 O O . ALA A 1 90 ? 14.450 6.520 -16.238 1.00 86.38 90 ALA A O 1
ATOM 697 N N . LYS A 1 91 ? 12.544 5.365 -16.490 1.00 85.06 91 LYS A N 1
ATOM 698 C CA . LYS A 1 91 ? 12.568 5.418 -17.961 1.00 85.06 91 LYS A CA 1
ATOM 699 C C . LYS A 1 91 ? 12.383 6.841 -18.488 1.00 85.06 91 LYS A C 1
ATOM 701 O O . LYS A 1 91 ? 13.113 7.228 -19.393 1.00 85.06 91 LYS A O 1
ATOM 706 N N . HIS A 1 92 ? 11.440 7.603 -17.931 1.00 87.81 92 HIS A N 1
ATOM 707 C CA . HIS A 1 92 ? 11.195 8.994 -18.326 1.00 87.81 92 HIS A CA 1
ATOM 708 C C . HIS A 1 92 ? 12.401 9.896 -18.051 1.00 87.81 92 HIS A C 1
ATOM 710 O O . HIS A 1 92 ? 12.731 10.737 -18.878 1.00 87.81 92 HIS A O 1
ATOM 716 N N . LEU A 1 93 ? 13.095 9.680 -16.933 1.00 87.44 93 LEU A N 1
ATOM 717 C CA . LEU A 1 93 ? 14.309 10.410 -16.560 1.00 87.44 93 LEU A CA 1
ATOM 718 C C . LEU A 1 93 ? 15.570 9.923 -17.297 1.00 87.44 93 LEU A C 1
ATOM 720 O O . LEU A 1 93 ? 16.668 10.381 -16.995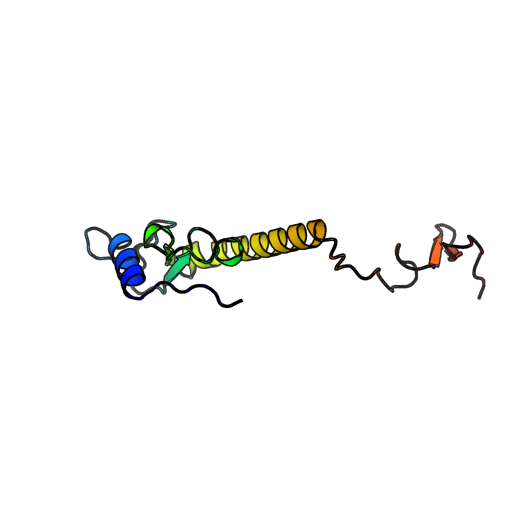 1.00 87.44 93 LEU A O 1
ATOM 724 N N . GLY A 1 94 ? 15.451 8.963 -18.222 1.00 83.50 94 GLY A N 1
ATOM 725 C CA . GLY A 1 94 ? 16.598 8.398 -18.937 1.00 83.50 94 GLY A CA 1
ATOM 726 C C . GLY A 1 94 ? 17.543 7.575 -18.052 1.00 83.50 94 GLY A C 1
ATOM 727 O O . GLY A 1 94 ? 18.637 7.217 -18.482 1.00 83.50 94 GLY A O 1
ATOM 728 N N . MET A 1 95 ? 17.130 7.228 -16.829 1.00 77.56 95 MET A N 1
ATOM 729 C CA . MET A 1 95 ? 17.878 6.358 -15.927 1.00 77.56 95 MET A CA 1
ATOM 730 C C . MET A 1 95 ? 17.787 4.913 -16.429 1.00 77.56 95 MET A C 1
ATOM 732 O O . MET A 1 95 ? 16.987 4.099 -15.955 1.00 77.56 95 MET A O 1
ATOM 736 N N . THR A 1 96 ? 18.614 4.571 -17.417 1.00 63.91 96 THR A N 1
ATOM 737 C CA . THR A 1 96 ? 18.750 3.200 -17.909 1.00 63.91 96 THR A CA 1
ATOM 738 C C . THR A 1 96 ? 19.410 2.346 -16.830 1.00 63.91 96 THR A C 1
ATOM 740 O O . THR A 1 96 ? 20.627 2.214 -16.750 1.00 63.91 96 THR A O 1
ATOM 743 N N . THR A 1 97 ? 18.589 1.742 -15.976 1.00 58.34 97 THR A N 1
ATOM 744 C CA . THR A 1 97 ? 19.027 0.893 -14.854 1.00 58.34 97 THR A CA 1
ATOM 745 C C . THR A 1 97 ? 19.560 -0.466 -15.307 1.00 58.34 97 THR A C 1
ATOM 747 O O . THR A 1 97 ? 20.071 -1.240 -14.501 1.00 58.34 97 THR A O 1
ATOM 750 N N . ARG A 1 98 ? 19.434 -0.793 -16.597 1.00 63.28 98 ARG A N 1
ATOM 751 C CA . ARG A 1 98 ? 19.862 -2.078 -17.138 1.00 63.28 98 ARG A CA 1
ATOM 752 C C . ARG A 1 98 ? 21.262 -1.941 -17.714 1.00 63.28 98 ARG A C 1
ATOM 754 O O . ARG A 1 98 ? 21.425 -1.629 -18.888 1.00 63.28 98 ARG A O 1
ATOM 761 N N . GLN A 1 99 ? 22.261 -2.224 -16.881 1.00 65.31 99 GLN A N 1
ATOM 762 C CA . GLN A 1 99 ? 23.568 -2.607 -17.401 1.00 65.31 99 GLN A CA 1
ATOM 763 C C . GLN A 1 99 ? 23.346 -3.778 -18.376 1.00 65.31 99 GLN A C 1
ATOM 765 O O . GLN A 1 99 ? 22.636 -4.733 -18.024 1.00 65.31 99 GLN A O 1
ATOM 770 N N . PRO A 1 100 ? 23.855 -3.697 -19.615 1.00 67.25 100 PRO A N 1
ATOM 771 C CA . PRO A 1 100 ? 23.731 -4.784 -20.567 1.00 67.25 100 PRO A CA 1
ATOM 772 C C . PRO A 1 100 ? 24.261 -6.080 -19.946 1.00 67.25 100 PRO A C 1
ATOM 774 O O . PRO A 1 100 ? 25.246 -6.083 -19.207 1.00 67.25 100 PRO A O 1
ATOM 777 N N . SER A 1 101 ? 23.567 -7.185 -20.219 1.00 69.75 101 SER A N 1
ATOM 778 C CA . SER A 1 101 ? 23.997 -8.513 -19.785 1.00 69.75 101 SER A CA 1
ATOM 779 C C . SER A 1 101 ? 25.443 -8.756 -20.219 1.00 69.75 101 SER A C 1
ATOM 781 O O . SER A 1 101 ? 25.737 -8.754 -21.413 1.00 69.75 101 SER A O 1
ATOM 783 N N . ARG A 1 102 ? 26.337 -8.991 -19.252 1.00 71.62 102 ARG A N 1
ATOM 784 C CA . ARG A 1 102 ? 27.738 -9.355 -19.517 1.00 71.62 102 ARG A CA 1
ATOM 785 C C . ARG A 1 102 ? 27.910 -10.840 -19.844 1.00 71.62 102 ARG A C 1
ATOM 787 O O . ARG A 1 102 ? 29.034 -11.286 -20.043 1.00 71.62 102 ARG A O 1
ATOM 794 N N . PHE A 1 103 ? 26.820 -11.615 -19.899 1.00 79.19 103 PHE A N 1
ATOM 795 C CA . PHE A 1 103 ? 26.906 -13.025 -20.268 1.00 79.19 103 PHE A CA 1
ATOM 796 C C . PHE A 1 103 ? 27.370 -13.170 -21.725 1.00 79.19 103 PHE A C 1
ATOM 798 O O . PHE A 1 103 ? 26.726 -12.590 -22.613 1.00 79.19 103 PHE A O 1
ATOM 805 N N . PRO A 1 104 ? 28.427 -13.964 -21.983 1.00 72.44 104 PRO A N 1
ATOM 806 C CA . PRO A 1 104 ? 28.880 -14.277 -23.333 1.00 72.44 104 PRO A CA 1
ATOM 807 C C . PRO A 1 104 ? 27.750 -14.890 -24.169 1.00 72.44 104 PRO A C 1
ATOM 809 O O . PRO A 1 104 ? 27.046 -15.788 -23.711 1.00 72.44 104 PRO A O 1
ATOM 812 N N . GLY A 1 105 ? 27.550 -14.390 -25.388 1.00 72.88 105 GLY A N 1
ATOM 813 C CA . GLY A 1 105 ? 26.501 -14.851 -26.303 1.00 72.88 105 GLY A CA 1
ATOM 814 C C . GLY A 1 105 ? 25.124 -14.209 -26.087 1.00 72.88 105 GLY A C 1
ATOM 815 O O . GLY A 1 105 ? 24.228 -14.395 -26.915 1.00 72.88 105 GLY A O 1
ATOM 816 N N . SER A 1 106 ? 24.931 -13.416 -25.025 1.00 79.50 106 SER A N 1
ATOM 817 C CA . SER A 1 106 ? 23.699 -12.642 -24.842 1.00 79.50 106 SER A CA 1
ATOM 818 C C . SER A 1 106 ? 23.572 -11.539 -25.900 1.00 79.50 106 SER A C 1
ATOM 820 O O . SER A 1 106 ? 24.561 -11.122 -26.508 1.00 79.50 106 SER A O 1
ATOM 822 N N . LYS A 1 107 ? 22.355 -11.005 -26.112 1.00 72.62 107 LYS A N 1
ATOM 823 C CA . LYS A 1 107 ? 22.144 -9.913 -27.085 1.00 72.62 107 LYS A CA 1
ATOM 824 C C . LYS A 1 107 ? 22.999 -8.672 -26.828 1.00 72.62 107 LYS A C 1
ATOM 826 O O . LYS A 1 107 ? 23.224 -7.904 -27.755 1.00 72.62 107 LYS A O 1
ATOM 831 N N . ALA A 1 108 ? 23.424 -8.494 -25.585 1.00 75.06 108 ALA A N 1
ATOM 832 C CA . ALA A 1 108 ? 24.167 -7.335 -25.140 1.00 75.06 108 ALA A CA 1
ATOM 833 C C . ALA A 1 108 ? 25.687 -7.577 -25.089 1.00 75.06 108 ALA A C 1
ATOM 835 O O . ALA A 1 108 ? 26.439 -6.639 -24.851 1.00 75.06 108 ALA A O 1
ATOM 836 N N . SER A 1 109 ? 26.138 -8.815 -25.317 1.00 81.50 109 SER A N 1
ATOM 837 C CA . SER A 1 109 ? 27.559 -9.130 -25.468 1.00 81.50 109 SER A CA 1
ATOM 838 C C . SER A 1 109 ? 28.010 -8.914 -26.908 1.00 81.50 109 SER A C 1
ATOM 840 O O . SER A 1 109 ? 27.217 -9.119 -27.827 1.00 81.50 109 SER A O 1
ATOM 842 N N . GLY A 1 110 ? 29.288 -8.590 -27.108 1.00 82.12 110 GLY A N 1
ATOM 843 C CA . GLY A 1 110 ? 29.899 -8.523 -28.440 1.00 82.12 110 GLY A CA 1
ATOM 844 C C . GLY A 1 110 ? 29.925 -9.865 -29.175 1.00 82.12 110 GLY A C 1
ATOM 845 O O . GLY A 1 110 ? 30.163 -9.892 -30.365 1.00 82.12 110 GLY A O 1
ATOM 846 N N . LEU A 1 111 ? 29.617 -10.986 -28.517 1.00 86.31 111 LEU A N 1
ATOM 847 C CA . LEU A 1 111 ? 29.653 -12.315 -29.125 1.00 86.31 111 LEU A CA 1
ATOM 848 C C . LEU A 1 111 ? 28.250 -12.770 -29.552 1.00 86.31 111 LEU A C 1
ATOM 850 O O . LEU A 1 111 ? 27.256 -12.592 -28.838 1.00 86.31 111 LEU A O 1
ATOM 854 N N . LYS A 1 112 ? 28.143 -13.408 -30.717 1.00 85.75 112 LYS A N 1
ATOM 855 C CA . LYS A 1 112 ? 26.916 -14.058 -31.196 1.00 85.75 112 LYS A CA 1
ATOM 856 C C . LYS A 1 112 ? 27.220 -15.484 -31.622 1.00 85.75 112 LYS A C 1
ATOM 858 O O . LYS A 1 112 ? 28.009 -15.704 -32.530 1.00 85.75 112 LYS A O 1
ATOM 863 N N . LYS A 1 113 ? 26.530 -16.447 -31.010 1.00 85.69 113 LYS A N 1
ATOM 864 C CA . LYS A 1 113 ? 26.496 -17.823 -31.505 1.00 85.69 113 LYS A CA 1
ATOM 865 C C . LYS A 1 113 ? 25.407 -17.939 -32.572 1.00 85.69 113 LYS A C 1
ATOM 867 O O . LYS A 1 113 ? 24.263 -17.555 -32.331 1.00 85.69 113 LYS A O 1
ATOM 872 N N . THR A 1 114 ? 25.785 -18.388 -33.759 1.00 85.69 114 THR A N 1
ATOM 873 C CA . THR A 1 114 ? 24.878 -18.634 -34.889 1.00 85.69 114 THR A CA 1
ATOM 874 C C . THR A 1 114 ? 24.199 -20.000 -34.753 1.00 85.69 114 THR A C 1
ATOM 876 O O . THR A 1 114 ? 24.608 -20.817 -33.925 1.00 85.69 114 THR A O 1
ATOM 879 N N . ILE A 1 115 ? 23.147 -20.242 -35.546 1.00 86.06 115 ILE A N 1
ATOM 880 C CA . ILE A 1 115 ? 22.449 -21.542 -35.592 1.00 86.06 115 ILE A CA 1
ATOM 881 C C . ILE A 1 115 ? 23.427 -22.655 -35.998 1.00 86.06 115 ILE A C 1
ATOM 883 O O . ILE A 1 115 ? 23.393 -23.734 -35.417 1.00 86.06 115 ILE A O 1
ATOM 887 N N . ASP A 1 116 ? 24.381 -22.336 -36.876 1.00 83.25 116 ASP A N 1
ATOM 888 C CA . ASP A 1 116 ? 25.437 -23.240 -37.351 1.00 83.25 116 ASP A CA 1
ATOM 889 C C . ASP A 1 116 ? 26.527 -23.528 -36.298 1.00 83.25 116 ASP A C 1
ATOM 891 O O . ASP A 1 116 ? 27.544 -24.153 -36.588 1.00 83.25 116 ASP A O 1
ATOM 895 N N . GLY A 1 117 ? 26.363 -23.034 -35.067 1.00 83.50 117 GLY A N 1
ATOM 896 C CA . GLY A 1 117 ? 27.278 -23.267 -33.949 1.00 83.50 117 GLY A CA 1
ATOM 897 C C . GLY A 1 117 ? 28.497 -22.342 -33.895 1.00 83.50 117 GLY A C 1
ATOM 898 O O . GLY A 1 117 ? 29.148 -22.290 -32.849 1.00 83.50 117 GLY A O 1
ATOM 899 N N . ARG A 1 118 ? 28.770 -21.568 -34.955 1.00 86.50 118 ARG A N 1
ATOM 900 C CA . ARG A 1 118 ? 29.898 -20.619 -35.035 1.00 86.50 118 ARG A CA 1
ATOM 901 C C . ARG A 1 118 ? 29.700 -19.429 -34.101 1.00 86.50 118 ARG A C 1
ATOM 903 O O . ARG A 1 118 ? 28.570 -18.954 -33.939 1.00 86.50 118 ARG A O 1
ATOM 910 N N . VAL A 1 119 ? 30.792 -18.924 -33.529 1.00 88.75 119 VAL A N 1
ATOM 911 C CA . VAL A 1 119 ? 30.805 -17.703 -32.712 1.00 88.75 119 VAL A CA 1
ATOM 912 C C . VAL A 1 119 ? 31.390 -16.570 -33.541 1.00 88.75 119 VAL A C 1
ATOM 914 O O . VAL A 1 119 ? 32.522 -16.665 -34.000 1.00 88.75 119 VAL A O 1
ATOM 917 N N . ILE A 1 120 ? 30.613 -15.508 -33.725 1.00 88.94 120 ILE A N 1
ATOM 918 C CA . ILE A 1 120 ? 31.048 -14.300 -34.426 1.00 88.94 120 ILE A CA 1
ATOM 919 C C . ILE A 1 120 ? 31.105 -13.116 -33.465 1.00 88.94 120 ILE A C 1
ATOM 921 O O . ILE A 1 120 ? 30.303 -13.043 -32.522 1.00 88.94 120 ILE A O 1
ATOM 925 N N . ASP A 1 121 ? 32.011 -12.179 -33.724 1.00 86.69 121 ASP A N 1
ATOM 926 C CA . ASP A 1 121 ? 31.901 -10.837 -33.162 1.00 86.69 121 ASP A CA 1
ATOM 927 C C . ASP A 1 121 ? 30.705 -10.124 -33.820 1.00 86.69 121 ASP A C 1
ATOM 929 O O . ASP A 1 121 ? 30.496 -10.178 -35.030 1.00 86.69 121 ASP A O 1
ATOM 933 N N . ARG A 1 122 ? 29.862 -9.481 -33.019 1.00 82.31 122 ARG A N 1
ATOM 934 C CA . ARG A 1 122 ? 28.690 -8.731 -33.472 1.00 82.31 122 ARG A CA 1
ATOM 935 C C . ARG A 1 122 ? 29.042 -7.377 -34.068 1.00 82.31 122 ARG A C 1
ATOM 937 O O . ARG A 1 122 ? 28.230 -6.867 -34.833 1.00 82.31 122 ARG A O 1
ATOM 944 N N . ALA A 1 123 ? 30.163 -6.783 -33.671 1.00 82.38 123 ALA A N 1
ATOM 945 C CA . ALA A 1 123 ? 30.610 -5.492 -34.173 1.00 82.38 123 ALA A CA 1
ATOM 946 C C . ALA A 1 123 ? 31.288 -5.640 -35.539 1.00 82.38 123 ALA A C 1
ATOM 948 O O . ALA A 1 123 ? 30.989 -4.866 -36.443 1.00 82.38 123 ALA A O 1
ATOM 949 N N . THR A 1 124 ? 32.155 -6.646 -35.699 1.00 83.94 124 THR A N 1
ATOM 950 C CA . THR A 1 124 ? 32.931 -6.846 -36.936 1.00 83.94 124 THR A CA 1
ATOM 951 C C . THR A 1 124 ? 32.340 -7.907 -37.866 1.00 83.94 124 THR A C 1
ATOM 953 O O . THR A 1 124 ? 32.584 -7.869 -39.066 1.00 83.94 124 THR A O 1
ATOM 956 N N . GLY A 1 125 ? 31.528 -8.839 -37.352 1.00 80.81 125 GLY A N 1
ATOM 957 C CA . GLY A 1 125 ? 30.979 -9.958 -38.129 1.00 80.81 125 GLY A CA 1
ATOM 958 C C . GLY A 1 125 ? 31.975 -11.096 -38.371 1.00 80.81 125 GLY A C 1
ATOM 959 O O . GLY A 1 125 ? 31.624 -12.085 -39.016 1.00 80.81 125 GLY A O 1
ATOM 960 N N . GLU A 1 126 ? 33.194 -10.979 -37.849 1.00 86.50 126 GLU A N 1
ATOM 961 C CA . GLU A 1 126 ? 34.260 -11.957 -38.034 1.00 86.50 126 GLU A CA 1
ATOM 962 C C . GLU A 1 126 ? 34.037 -13.198 -37.166 1.00 86.50 126 GLU A C 1
ATOM 964 O O . GLU A 1 126 ? 33.545 -13.124 -36.036 1.00 86.50 126 GLU A O 1
ATOM 969 N N . GLU A 1 127 ? 34.402 -14.362 -37.703 1.00 85.06 127 GLU A N 1
ATOM 970 C CA . GLU A 1 127 ? 34.349 -15.622 -36.968 1.00 85.06 127 GLU A CA 1
ATOM 971 C C . GLU A 1 127 ? 35.505 -15.690 -35.965 1.00 85.06 127 GLU A C 1
ATOM 973 O O . GLU A 1 127 ? 36.675 -15.729 -36.343 1.00 85.06 127 GLU A O 1
ATOM 978 N N . ILE A 1 128 ? 35.171 -15.763 -34.676 1.00 80.38 128 ILE A N 1
ATOM 979 C CA . ILE A 1 128 ? 36.151 -15.962 -33.611 1.00 80.38 128 ILE A CA 1
ATOM 980 C C . ILE A 1 128 ? 36.409 -17.463 -33.518 1.00 80.38 128 ILE A C 1
ATOM 982 O O . ILE A 1 128 ? 35.693 -18.204 -32.835 1.00 80.38 128 ILE A O 1
ATOM 986 N N . ARG A 1 129 ? 37.426 -17.919 -34.248 1.00 70.12 129 ARG A N 1
ATOM 987 C CA . ARG A 1 129 ? 37.974 -19.269 -34.104 1.00 70.12 129 ARG A CA 1
ATOM 988 C C . ARG A 1 129 ? 38.923 -19.293 -32.907 1.00 70.12 129 ARG A C 1
ATOM 990 O O . ARG A 1 129 ? 39.742 -18.393 -32.751 1.00 70.12 129 ARG A O 1
ATOM 997 N N . ARG A 1 130 ? 38.743 -20.290 -32.043 1.00 60.38 130 ARG A N 1
ATOM 998 C CA . ARG A 1 130 ? 39.666 -20.594 -30.945 1.00 60.38 130 ARG A CA 1
ATOM 999 C C . ARG A 1 130 ? 40.908 -21.294 -31.468 1.00 60.38 130 ARG A C 1
ATOM 1001 O O . ARG A 1 130 ? 40.741 -22.099 -32.410 1.00 60.38 130 ARG A O 1
#

Solvent-accessible surface area (backbone atoms only — not comparable to full-atom values): 7877 Å² total; per-residue (Å²): 132,85,79,88,76,75,52,73,68,38,48,50,52,33,53,57,68,35,31,46,100,84,71,47,45,28,17,73,79,77,66,48,73,41,78,90,53,67,66,44,80,42,54,73,64,54,70,80,72,55,82,76,76,84,67,81,83,52,45,84,48,39,42,42,24,30,44,83,77,45,36,53,65,46,52,57,53,50,52,53,50,37,54,48,50,54,53,49,52,31,56,76,70,64,51,74,83,70,74,66,52,82,50,85,50,35,95,61,26,61,37,36,65,47,95,88,68,50,41,23,35,66,86,79,67,48,72,63,77,130

Organism: NCBI:txid1776957

Mean predicted aligned error: 10.33 Å

pLDDT: mean 82.26, std 7.21, range [52.31, 91.25]